Protein AF-A0A812WDU1-F1 (afdb_monomer_lite)

Secondary structure (DSSP, 8-state):
---GGGS-HHHHHHHHHHTT-EEEEEEETTEEEEEEEPTT--SSTT--BTTTBBS-HHHHHHHHHH-SS---------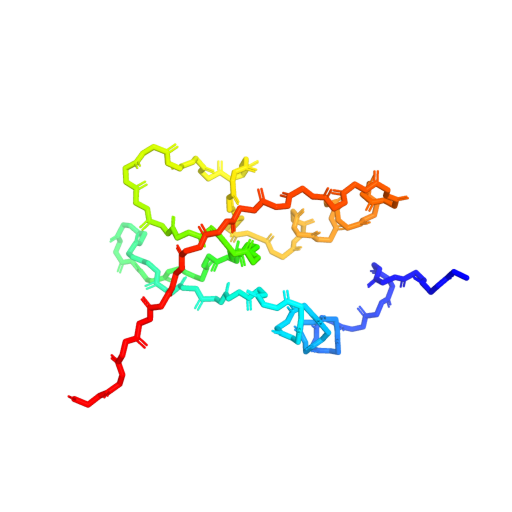----

Radius of gyration: 13.32 Å; chains: 1; bounding box: 28×38×32 Å

pLDDT: mean 76.09, std 15.56, range [39.44, 90.25]

Structure (mmCIF, N/CA/C/O backbone):
data_AF-A0A812WDU1-F1
#
_entry.id   AF-A0A812WDU1-F1
#
loop_
_atom_site.group_PDB
_atom_site.id
_atom_site.type_symbol
_atom_site.label_atom_id
_atom_site.label_alt_id
_atom_site.label_comp_id
_atom_site.label_asym_id
_atom_site.label_entity_id
_atom_site.label_seq_id
_atom_site.pdbx_PDB_ins_code
_atom_site.Cartn_x
_atom_site.Cartn_y
_atom_site.Cartn_z
_atom_site.occupancy
_atom_site.B_iso_or_equiv
_atom_site.auth_seq_id
_atom_site.auth_comp_id
_atom_site.auth_asym_id
_atom_site.auth_atom_id
_atom_site.pdbx_PDB_model_num
ATOM 1 N N . VAL A 1 1 ? -1.951 -14.932 -16.165 1.00 45.81 1 VAL A N 1
ATOM 2 C CA . VAL A 1 1 ? -1.936 -14.392 -14.792 1.00 45.81 1 VAL A CA 1
ATOM 3 C C . VAL A 1 1 ? -0.604 -13.689 -14.617 1.00 45.81 1 VAL A C 1
ATOM 5 O O . VAL A 1 1 ? 0.430 -14.336 -14.701 1.00 45.81 1 VAL A O 1
ATOM 8 N N . GLU A 1 2 ? -0.596 -12.359 -14.607 1.00 54.03 2 GLU A N 1
ATOM 9 C CA . GLU A 1 2 ? 0.645 -11.596 -14.436 1.00 54.03 2 GLU A CA 1
ATOM 10 C C . GLU A 1 2 ? 1.062 -11.672 -12.969 1.00 54.03 2 GLU A C 1
ATOM 12 O O . GLU A 1 2 ? 0.316 -11.250 -12.088 1.00 54.03 2 GLU A O 1
ATOM 17 N N . ASP A 1 3 ? 2.243 -12.231 -12.710 1.00 64.44 3 ASP A N 1
ATOM 18 C CA . ASP A 1 3 ? 2.832 -12.274 -11.376 1.00 64.44 3 ASP A CA 1
ATOM 19 C C . ASP A 1 3 ? 3.271 -10.856 -10.984 1.00 64.44 3 ASP A C 1
ATOM 21 O O . ASP A 1 3 ? 4.368 -10.391 -11.302 1.00 64.44 3 ASP A O 1
ATOM 25 N N . LEU A 1 4 ? 2.364 -10.121 -10.339 1.00 68.75 4 LEU A N 1
ATOM 26 C CA . LEU A 1 4 ? 2.613 -8.753 -9.883 1.00 68.75 4 LEU A CA 1
ATOM 27 C C . LEU A 1 4 ? 3.784 -8.685 -8.887 1.00 68.75 4 LEU A C 1
ATOM 29 O O . LEU A 1 4 ? 4.428 -7.644 -8.768 1.00 68.75 4 LEU A O 1
ATOM 33 N N . ALA A 1 5 ? 4.101 -9.786 -8.202 1.00 68.06 5 ALA A N 1
ATOM 34 C CA . ALA A 1 5 ? 5.193 -9.847 -7.239 1.00 68.06 5 ALA A CA 1
ATOM 35 C C . ALA A 1 5 ? 6.587 -9.888 -7.891 1.00 68.06 5 ALA A C 1
ATOM 37 O O . ALA A 1 5 ? 7.567 -9.544 -7.228 1.00 68.06 5 ALA A O 1
ATOM 38 N N . SER A 1 6 ? 6.682 -10.250 -9.175 1.00 75.12 6 SER A N 1
ATOM 39 C CA . SER A 1 6 ? 7.941 -10.243 -9.929 1.00 75.12 6 SER A CA 1
ATOM 40 C C . SER A 1 6 ? 8.245 -8.910 -10.628 1.00 75.12 6 SER A C 1
ATOM 42 O O . SER A 1 6 ? 9.343 -8.746 -11.167 1.00 75.12 6 SER A O 1
ATOM 44 N N . LEU A 1 7 ? 7.301 -7.963 -10.660 1.00 82.00 7 LEU A N 1
ATOM 45 C CA . LEU A 1 7 ? 7.504 -6.658 -11.291 1.00 82.00 7 LEU A CA 1
ATOM 46 C C . LEU A 1 7 ? 8.411 -5.748 -10.443 1.00 82.00 7 LEU A C 1
ATOM 48 O O . LEU A 1 7 ? 8.396 -5.823 -9.210 1.00 82.00 7 LEU A O 1
ATOM 52 N N . PRO A 1 8 ? 9.172 -4.831 -11.072 1.00 88.25 8 PRO A N 1
ATOM 53 C CA . PRO A 1 8 ? 9.886 -3.799 -10.333 1.00 88.25 8 PRO A CA 1
ATOM 54 C C . PRO A 1 8 ? 8.899 -2.963 -9.512 1.00 88.25 8 PRO A C 1
ATOM 56 O O . PRO A 1 8 ? 7.802 -2.634 -9.972 1.00 88.25 8 PRO A O 1
ATOM 59 N N . TRP A 1 9 ? 9.306 -2.607 -8.289 1.00 85.00 9 TRP A N 1
ATOM 60 C CA . TRP A 1 9 ? 8.448 -1.925 -7.314 1.00 85.00 9 TRP A CA 1
ATOM 61 C C . TRP A 1 9 ? 7.774 -0.675 -7.882 1.00 85.00 9 TRP A C 1
ATOM 63 O O . TRP A 1 9 ? 6.621 -0.427 -7.571 1.00 85.00 9 TRP A O 1
ATOM 73 N N . GLU A 1 10 ? 8.466 0.099 -8.714 1.00 88.00 10 GLU A N 1
ATOM 74 C CA . GLU A 1 10 ? 7.930 1.327 -9.311 1.00 88.00 10 GLU A CA 1
ATOM 75 C C . GLU A 1 10 ? 6.740 1.041 -10.233 1.00 88.00 10 GLU A C 1
ATOM 77 O O . GLU A 1 10 ? 5.687 1.659 -10.100 1.00 88.00 10 GLU A O 1
ATOM 82 N N . THR A 1 11 ? 6.864 0.047 -11.116 1.00 89.12 11 THR A N 1
ATOM 83 C CA . THR A 1 11 ? 5.773 -0.378 -12.004 1.00 89.12 11 THR A CA 1
ATOM 84 C C . THR A 1 11 ? 4.623 -0.993 -11.219 1.00 89.12 11 THR A C 1
ATOM 86 O O . THR A 1 11 ? 3.458 -0.721 -11.507 1.00 89.12 11 THR A O 1
ATOM 89 N N . LEU A 1 12 ? 4.938 -1.811 -10.213 1.00 87.88 12 LEU A N 1
ATOM 90 C CA . LEU A 1 12 ? 3.927 -2.378 -9.331 1.00 87.88 12 LEU A CA 1
ATOM 91 C C . LEU A 1 12 ? 3.174 -1.275 -8.586 1.00 87.88 12 LEU A C 1
ATOM 93 O O . LEU A 1 12 ? 1.949 -1.280 -8.553 1.00 87.88 12 LEU A O 1
ATOM 97 N N . TRP A 1 13 ? 3.904 -0.327 -8.006 1.00 87.62 13 TRP A N 1
ATOM 98 C CA . TRP A 1 13 ? 3.338 0.764 -7.233 1.00 87.62 13 TRP A CA 1
ATOM 99 C C . TRP A 1 13 ? 2.437 1.643 -8.094 1.00 87.62 13 TRP A C 1
ATOM 101 O O . TRP A 1 13 ? 1.328 1.925 -7.674 1.00 87.62 13 TRP A O 1
ATOM 111 N N . GLN A 1 14 ? 2.823 1.951 -9.333 1.00 89.94 14 GLN A N 1
ATOM 112 C CA . GLN A 1 14 ? 1.955 2.658 -10.282 1.00 89.94 14 GLN A CA 1
ATOM 113 C C . GLN A 1 14 ? 0.633 1.918 -10.538 1.00 89.94 14 GLN A C 1
ATOM 115 O O . GLN A 1 14 ? -0.429 2.539 -10.572 1.00 89.94 14 GLN A O 1
ATOM 120 N N . LYS A 1 15 ? 0.667 0.583 -10.665 1.00 88.19 15 LYS A N 1
ATOM 121 C CA . LYS A 1 15 ? -0.558 -0.228 -10.769 1.00 88.19 15 LYS A CA 1
ATOM 122 C C . LYS A 1 15 ? -1.377 -0.172 -9.476 1.00 88.19 15 LYS A C 1
ATOM 124 O O . LYS A 1 15 ? -2.594 -0.062 -9.544 1.00 88.19 15 LYS A O 1
ATOM 129 N N . LEU A 1 16 ? -0.733 -0.229 -8.311 1.00 86.38 16 LEU A N 1
ATOM 130 C CA . LEU A 1 16 ? -1.399 -0.136 -7.009 1.00 86.38 16 LEU A CA 1
ATOM 131 C C . LEU A 1 16 ? -2.031 1.247 -6.791 1.00 86.38 16 LEU A C 1
ATOM 133 O O . LEU A 1 16 ? -3.176 1.325 -6.360 1.00 86.38 16 LEU A O 1
ATOM 137 N N . GLU A 1 17 ? -1.341 2.332 -7.137 1.00 88.38 17 GLU A N 1
ATOM 138 C CA . GLU A 1 17 ? -1.877 3.698 -7.091 1.00 88.38 17 GLU A CA 1
ATOM 139 C C . GLU A 1 17 ? -3.094 3.850 -8.000 1.00 88.38 17 GLU A C 1
ATOM 141 O O . GLU A 1 17 ? -4.098 4.420 -7.584 1.00 88.38 17 GLU A O 1
ATOM 146 N N . ALA A 1 18 ? -3.056 3.265 -9.202 1.00 87.50 18 ALA A N 1
ATOM 147 C CA . ALA A 1 18 ? -4.214 3.229 -10.096 1.00 87.50 18 ALA A CA 1
ATOM 148 C C . ALA A 1 18 ? -5.4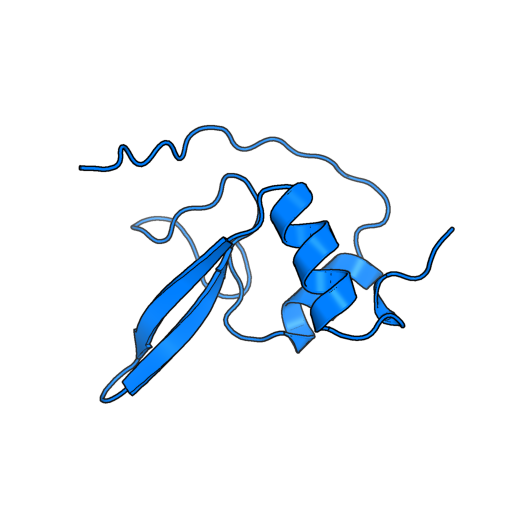01 2.441 -9.508 1.00 87.50 18 ALA A C 1
ATOM 150 O O . ALA A 1 18 ? -6.550 2.730 -9.828 1.00 87.50 18 ALA A O 1
ATOM 151 N N . GLN A 1 19 ? -5.134 1.474 -8.626 1.00 84.94 19 GLN A N 1
ATOM 152 C CA . GLN A 1 19 ? -6.150 0.755 -7.846 1.00 84.94 19 GLN A CA 1
ATOM 153 C C . GLN A 1 19 ? -6.592 1.526 -6.588 1.00 84.94 19 GLN A C 1
ATOM 155 O O . GLN A 1 19 ? -7.441 1.044 -5.846 1.00 84.94 19 GLN A O 1
ATOM 160 N N . GLY A 1 20 ? -6.020 2.705 -6.325 1.00 87.69 20 GLY A N 1
ATOM 161 C CA . GLY A 1 20 ? -6.342 3.560 -5.183 1.00 87.69 20 GLY A CA 1
ATOM 162 C C . GLY A 1 20 ? -5.477 3.334 -3.942 1.00 87.69 20 GLY A C 1
ATOM 163 O O . GLY A 1 20 ? -5.815 3.840 -2.874 1.00 87.69 20 GLY A O 1
ATOM 164 N N . TRP A 1 21 ? -4.371 2.591 -4.043 1.00 90.25 21 TRP A N 1
ATOM 165 C CA . TRP A 1 21 ? -3.385 2.544 -2.962 1.00 90.25 21 TRP A CA 1
ATOM 166 C C . TRP A 1 21 ? -2.727 3.911 -2.766 1.00 90.25 21 TRP A C 1
ATOM 168 O O . TRP A 1 21 ? -2.504 4.657 -3.715 1.00 90.25 21 TRP A O 1
ATOM 178 N N . GLN A 1 22 ? -2.364 4.219 -1.523 1.00 89.69 22 GLN A N 1
ATOM 179 C CA . GLN A 1 22 ? -1.748 5.492 -1.158 1.00 89.69 22 GLN A CA 1
ATOM 180 C C . GLN A 1 22 ? -0.509 5.272 -0.286 1.00 89.69 22 GLN A C 1
ATOM 182 O O . GLN A 1 22 ? -0.441 4.314 0.487 1.00 89.69 22 GLN A O 1
ATOM 187 N N . ILE A 1 23 ? 0.476 6.170 -0.383 1.00 89.31 23 ILE A N 1
ATOM 188 C CA . ILE A 1 23 ? 1.579 6.251 0.584 1.00 89.31 23 ILE A CA 1
ATOM 189 C C . ILE A 1 23 ? 1.356 7.446 1.497 1.00 89.31 23 ILE A C 1
ATOM 191 O O . ILE A 1 23 ? 1.365 8.591 1.053 1.00 89.31 23 ILE A O 1
ATOM 195 N N . GLU A 1 24 ? 1.260 7.186 2.795 1.00 87.69 24 GLU A N 1
ATOM 196 C CA . GLU A 1 24 ? 1.257 8.228 3.813 1.00 87.69 24 GLU A CA 1
ATOM 197 C C . GLU A 1 24 ? 2.578 8.232 4.578 1.00 87.69 24 GLU A C 1
ATOM 199 O O . GLU A 1 24 ? 3.047 7.202 5.062 1.00 87.69 24 GLU A O 1
ATOM 204 N N . HIS A 1 25 ? 3.173 9.410 4.747 1.00 86.38 25 HIS A N 1
ATOM 205 C CA . HIS A 1 25 ? 4.374 9.571 5.557 1.00 86.38 25 HIS A CA 1
ATOM 206 C C . HIS A 1 25 ? 3.997 9.960 6.984 1.00 86.38 25 HIS A C 1
ATOM 208 O O . HIS A 1 25 ? 3.700 11.116 7.276 1.00 86.38 25 HIS A O 1
ATOM 214 N N . GLY A 1 26 ? 4.033 8.988 7.890 1.00 82.06 26 GLY A N 1
ATOM 215 C CA . GLY A 1 26 ? 3.721 9.198 9.298 1.00 82.06 26 GLY A CA 1
ATOM 216 C C . GLY A 1 26 ? 4.965 9.380 10.169 1.00 82.06 26 GLY A C 1
ATOM 217 O O . GLY A 1 26 ? 6.044 8.892 9.818 1.00 82.06 26 GLY A O 1
ATOM 218 N N . PRO A 1 27 ? 4.836 10.011 11.347 1.00 80.00 27 PRO A N 1
ATOM 219 C CA . PRO A 1 27 ? 5.914 10.039 12.326 1.00 80.00 27 PRO A CA 1
ATOM 220 C C . PRO A 1 27 ? 6.182 8.622 12.858 1.00 80.00 27 PRO A C 1
ATOM 222 O O . PRO A 1 27 ? 5.259 7.884 13.212 1.00 80.00 27 PRO A O 1
ATOM 225 N N . ARG A 1 28 ? 7.458 8.234 12.920 1.00 78.25 28 ARG A N 1
ATOM 226 C CA . ARG A 1 28 ? 7.932 7.024 13.601 1.00 78.25 28 ARG A CA 1
ATOM 227 C C . ARG A 1 28 ? 9.110 7.399 14.493 1.00 78.25 28 ARG A C 1
ATOM 229 O O . ARG A 1 28 ? 10.251 7.497 14.042 1.00 78.25 28 ARG A O 1
ATOM 236 N N . GLY A 1 29 ? 8.824 7.622 15.774 1.00 80.12 29 GLY A N 1
ATOM 237 C CA . GLY A 1 29 ? 9.820 8.102 16.732 1.00 80.12 29 GLY A CA 1
ATOM 238 C C . GLY A 1 29 ? 10.379 9.461 16.304 1.00 80.12 29 GLY A C 1
ATOM 239 O O . GLY A 1 29 ? 9.627 10.420 16.181 1.00 80.12 29 GLY A O 1
ATOM 240 N N . LYS A 1 30 ? 11.692 9.530 16.051 1.00 79.50 30 LYS A N 1
ATOM 241 C CA . LYS A 1 30 ? 12.382 10.752 15.595 1.00 79.50 30 LYS A CA 1
ATOM 242 C C . LYS A 1 30 ? 12.372 10.958 14.071 1.00 79.50 30 LYS A C 1
ATOM 244 O O . LYS A 1 30 ? 12.902 11.960 13.604 1.00 79.50 30 LYS A O 1
ATOM 249 N N . GLY A 1 31 ? 11.828 10.017 13.296 1.00 81.75 31 GLY A N 1
ATOM 250 C CA . GLY A 1 31 ? 11.845 10.050 11.831 1.00 81.75 31 GLY A CA 1
ATOM 251 C C . GLY A 1 31 ? 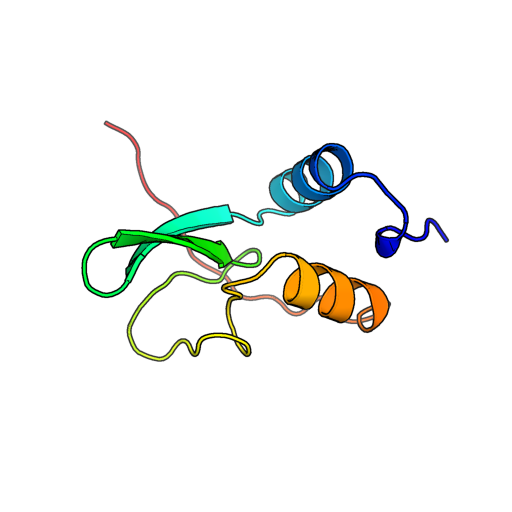10.455 10.072 11.197 1.00 81.75 31 GLY A C 1
ATOM 252 O O . GLY A 1 31 ? 9.433 9.987 11.880 1.00 81.75 31 GLY A O 1
ATOM 253 N N . ARG A 1 32 ? 10.427 10.148 9.864 1.00 84.06 32 ARG A N 1
ATOM 254 C CA . ARG A 1 32 ? 9.232 9.902 9.044 1.00 84.06 32 ARG A CA 1
ATOM 255 C C . ARG A 1 32 ? 9.337 8.522 8.408 1.00 84.06 32 ARG A C 1
ATOM 257 O O . ARG A 1 32 ? 10.416 8.119 7.987 1.00 84.06 32 ARG A O 1
ATOM 264 N N . GLN A 1 33 ? 8.221 7.812 8.336 1.00 86.19 33 GLN A N 1
ATOM 265 C CA . GLN A 1 33 ? 8.128 6.511 7.691 1.00 86.19 33 GLN A CA 1
ATOM 266 C C . GLN A 1 33 ? 6.983 6.503 6.686 1.00 86.19 33 GLN A C 1
ATOM 268 O O . GLN A 1 33 ? 5.893 6.974 6.999 1.00 86.19 33 GLN A O 1
ATOM 273 N N . ALA A 1 34 ? 7.236 5.925 5.513 1.00 87.44 34 ALA A N 1
ATOM 274 C CA . ALA A 1 34 ? 6.210 5.627 4.527 1.00 87.44 34 ALA A CA 1
ATOM 275 C C . ALA A 1 34 ? 5.355 4.437 4.987 1.00 87.44 34 ALA A C 1
ATOM 277 O O . ALA A 1 34 ? 5.876 3.362 5.293 1.00 87.44 34 ALA A O 1
ATOM 278 N N . TYR A 1 35 ? 4.047 4.639 5.018 1.00 89.25 35 TYR A N 1
ATOM 279 C CA . TYR A 1 35 ? 3.036 3.615 5.211 1.00 89.25 35 TYR A CA 1
ATOM 280 C C . TYR A 1 35 ? 2.274 3.454 3.902 1.00 89.25 35 TYR A C 1
ATOM 282 O O . TYR A 1 35 ? 1.860 4.440 3.309 1.00 89.25 35 TYR A O 1
ATOM 290 N N . TYR A 1 36 ? 2.099 2.217 3.467 1.00 90.06 36 TYR A N 1
ATOM 291 C CA . TYR A 1 36 ? 1.371 1.829 2.270 1.00 90.06 36 TYR A CA 1
ATOM 292 C C . TYR A 1 36 ? -0.041 1.439 2.691 1.00 90.06 36 TYR A C 1
ATOM 294 O O . TYR A 1 36 ? -0.238 0.448 3.404 1.00 90.06 36 TYR A O 1
ATOM 302 N N . LEU A 1 37 ? -1.009 2.247 2.292 1.00 88.62 37 LEU A N 1
ATOM 303 C CA . LEU A 1 37 ? -2.410 2.058 2.603 1.00 88.62 37 LEU A CA 1
ATOM 304 C C . LEU A 1 37 ? -3.102 1.482 1.366 1.00 88.62 37 LEU A C 1
ATOM 306 O O . LEU A 1 37 ? -2.962 2.057 0.284 1.00 88.62 37 LEU A O 1
ATOM 310 N N . PRO A 1 38 ? -3.816 0.355 1.493 1.00 86.75 38 PRO A N 1
ATOM 311 C CA . PRO A 1 38 ? -4.677 -0.119 0.422 1.00 86.75 38 PRO A CA 1
ATOM 312 C C . PRO A 1 38 ? -5.820 0.869 0.159 1.00 86.75 38 PRO A C 1
ATOM 314 O O . PRO A 1 38 ? -6.129 1.696 1.026 1.00 86.75 38 PRO A O 1
ATOM 317 N N . PRO A 1 39 ? -6.465 0.780 -1.017 1.00 85.44 39 PRO A N 1
ATOM 318 C CA . PRO A 1 39 ? -7.614 1.608 -1.341 1.00 85.44 39 PRO A CA 1
ATOM 319 C C . PRO A 1 39 ? -8.664 1.503 -0.248 1.00 85.44 39 PRO A C 1
ATOM 321 O O . PRO A 1 39 ? -9.020 0.407 0.189 1.00 85.44 39 PRO A O 1
ATOM 324 N N . GLY A 1 40 ? -9.125 2.658 0.225 1.00 78.69 40 GLY A N 1
ATOM 325 C CA . GLY A 1 40 ? -10.148 2.713 1.264 1.00 78.69 40 GLY A CA 1
ATOM 326 C C . GLY A 1 40 ? -9.646 2.615 2.701 1.00 78.69 40 GLY A C 1
ATOM 327 O O . GLY A 1 40 ? -10.442 2.684 3.637 1.00 78.69 40 GLY A O 1
ATOM 328 N N . VAL A 1 41 ? -8.339 2.477 2.926 1.00 84.19 41 VAL A N 1
ATOM 329 C CA . VAL A 1 41 ? -7.770 2.521 4.274 1.00 84.19 41 VAL A CA 1
ATOM 330 C C . VAL A 1 41 ? -7.123 3.878 4.520 1.00 84.19 41 VAL A C 1
ATOM 332 O O . VAL A 1 41 ? -6.216 4.289 3.811 1.00 84.19 41 VAL A O 1
ATOM 335 N N . LYS A 1 42 ? -7.557 4.553 5.587 1.00 81.56 42 LYS A N 1
ATOM 336 C CA . LYS A 1 42 ? -6.922 5.759 6.137 1.00 81.56 42 LYS A CA 1
ATOM 337 C C . LYS A 1 42 ? -6.214 5.427 7.448 1.00 81.56 42 LYS A C 1
ATOM 339 O O . LYS A 1 42 ? -6.710 4.617 8.234 1.00 81.56 42 LYS A O 1
ATOM 344 N N . ARG A 1 43 ? -5.068 6.058 7.725 1.00 78.50 43 ARG A N 1
ATOM 345 C CA . ARG A 1 43 ? -4.419 5.933 9.039 1.00 78.50 43 ARG A CA 1
ATOM 346 C C . ARG A 1 43 ? -5.229 6.701 10.076 1.00 78.50 43 ARG A C 1
ATOM 348 O O . ARG A 1 43 ? -5.567 7.864 9.893 1.00 78.50 43 ARG A O 1
ATOM 355 N N . GLY A 1 44 ? -5.551 6.029 11.175 1.00 79.44 44 GLY A N 1
ATOM 356 C CA . GLY A 1 44 ? -6.409 6.590 12.207 1.00 79.44 44 GLY A CA 1
ATOM 357 C C . GLY A 1 44 ? -6.775 5.576 13.290 1.00 79.44 44 GLY A C 1
ATOM 358 O O . GLY A 1 44 ? -6.355 4.414 13.229 1.00 79.44 44 GLY A O 1
ATOM 359 N N . PRO A 1 45 ? -7.542 6.011 14.302 1.00 74.25 45 PRO A N 1
ATOM 360 C CA . PRO A 1 45 ? -8.005 5.135 15.368 1.00 74.25 45 PRO A CA 1
ATOM 361 C C . PRO A 1 45 ? -8.817 3.969 14.788 1.00 74.25 45 PRO A C 1
ATOM 363 O O . PRO A 1 45 ? -9.692 4.161 13.950 1.00 74.25 45 PRO A O 1
ATOM 366 N N . GLY A 1 46 ? -8.506 2.748 15.228 1.00 80.50 46 GLY A N 1
ATOM 367 C CA . GLY A 1 46 ? -9.177 1.522 14.779 1.00 80.50 46 GLY A CA 1
ATOM 368 C C . GLY A 1 46 ? -8.476 0.767 13.646 1.00 80.50 46 GLY A C 1
ATOM 369 O O . GLY A 1 46 ? -8.807 -0.393 13.421 1.00 80.50 46 GLY A O 1
ATOM 370 N N . LYS A 1 47 ? -7.472 1.360 12.987 1.00 83.44 47 LYS A N 1
ATOM 371 C CA . LYS A 1 47 ? -6.679 0.690 11.945 1.00 83.44 47 LYS A CA 1
ATOM 372 C C . LYS A 1 47 ? -5.338 0.211 12.489 1.00 83.44 47 LYS A C 1
ATOM 374 O O . LYS A 1 47 ? -4.643 0.946 13.191 1.00 83.44 47 LYS A O 1
ATOM 379 N N . LYS A 1 48 ? -4.969 -1.034 12.179 1.00 82.38 48 LYS A N 1
ATOM 380 C CA . LYS A 1 48 ? -3.765 -1.695 12.701 1.00 82.38 48 LYS A CA 1
ATOM 381 C C . LYS A 1 48 ? -2.688 -1.826 11.628 1.00 82.38 48 LYS A C 1
ATOM 383 O O . LYS A 1 48 ? -2.933 -2.303 10.520 1.00 82.38 48 LYS A O 1
ATOM 388 N N . ASN A 1 49 ? -1.458 -1.467 11.994 1.00 82.75 49 ASN A N 1
ATOM 389 C CA . ASN A 1 49 ? -0.292 -1.690 11.144 1.00 82.75 49 ASN A CA 1
ATOM 390 C C . ASN A 1 49 ? -0.061 -3.196 10.918 1.00 82.75 49 ASN A C 1
ATOM 392 O O . ASN A 1 49 ? -0.169 -3.984 11.857 1.00 82.75 49 ASN A O 1
ATOM 396 N N . ARG A 1 50 ? 0.317 -3.568 9.693 1.00 84.81 50 ARG A N 1
ATOM 397 C CA . ARG A 1 50 ? 0.498 -4.937 9.170 1.00 84.81 50 ARG A CA 1
ATOM 398 C C . ARG A 1 50 ? -0.772 -5.785 9.099 1.00 84.81 50 ARG A C 1
ATOM 400 O O . ARG A 1 50 ? -0.677 -6.991 8.895 1.00 84.81 50 ARG A O 1
ATOM 407 N N . VAL A 1 51 ? -1.932 -5.160 9.274 1.00 82.75 51 VAL A N 1
ATOM 408 C CA . VAL A 1 51 ? -3.245 -5.804 9.158 1.00 82.75 51 VAL A CA 1
ATOM 409 C C . VAL A 1 51 ? -4.095 -5.014 8.172 1.00 82.75 51 VAL A C 1
ATOM 411 O O . VAL A 1 51 ? -4.437 -5.533 7.117 1.00 82.75 51 VAL A O 1
ATOM 414 N N . ASP A 1 52 ? -4.370 -3.745 8.486 1.00 84.38 52 ASP A N 1
ATOM 415 C CA . ASP A 1 52 ? -5.136 -2.844 7.622 1.00 84.38 52 ASP A CA 1
ATOM 416 C C . ASP A 1 52 ? -4.242 -2.053 6.654 1.00 84.38 52 ASP A C 1
ATOM 418 O O . ASP A 1 52 ? -4.629 -1.795 5.522 1.00 84.38 52 ASP A O 1
ATOM 422 N N . TYR A 1 53 ? -3.051 -1.644 7.096 1.00 86.62 53 TYR A N 1
ATOM 423 C CA . TYR A 1 53 ? -2.062 -0.909 6.296 1.00 86.62 53 TYR A CA 1
ATOM 424 C C . TYR A 1 53 ? -0.659 -1.448 6.568 1.00 86.62 53 TYR A C 1
ATOM 426 O O . TYR A 1 53 ? -0.438 -2.102 7.585 1.00 86.62 53 TYR A O 1
ATOM 434 N N . PHE A 1 54 ? 0.314 -1.167 5.701 1.00 89.44 54 PHE A N 1
ATOM 435 C CA . PHE A 1 54 ? 1.636 -1.794 5.758 1.00 89.44 54 PHE A CA 1
ATOM 436 C C . PHE A 1 54 ? 2.757 -0.772 5.912 1.00 89.44 54 PHE A C 1
ATOM 438 O O . PHE A 1 54 ? 2.779 0.248 5.242 1.00 89.44 54 PHE A O 1
ATOM 445 N N . ASP A 1 55 ? 3.745 -1.060 6.757 1.00 88.00 55 ASP A N 1
ATOM 446 C CA . ASP A 1 55 ? 4.947 -0.223 6.897 1.00 88.00 55 ASP A CA 1
ATOM 447 C C . ASP A 1 55 ? 6.094 -0.597 5.945 1.00 88.00 55 ASP A C 1
ATOM 449 O O . ASP A 1 55 ? 7.120 0.076 5.904 1.00 88.00 55 ASP A O 1
ATOM 453 N N . SER A 1 56 ? 5.952 -1.698 5.205 1.00 88.06 56 SER A N 1
ATOM 454 C CA . SER A 1 56 ? 7.051 -2.312 4.463 1.00 88.06 56 SER A CA 1
ATOM 455 C C . SER A 1 56 ? 6.585 -2.839 3.109 1.00 88.06 56 SER A C 1
ATOM 457 O O . SER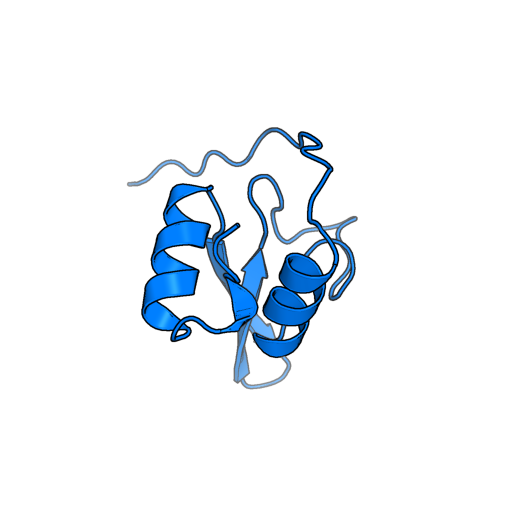 A 1 56 ? 5.626 -3.606 3.042 1.00 88.06 56 SER A O 1
ATOM 459 N N 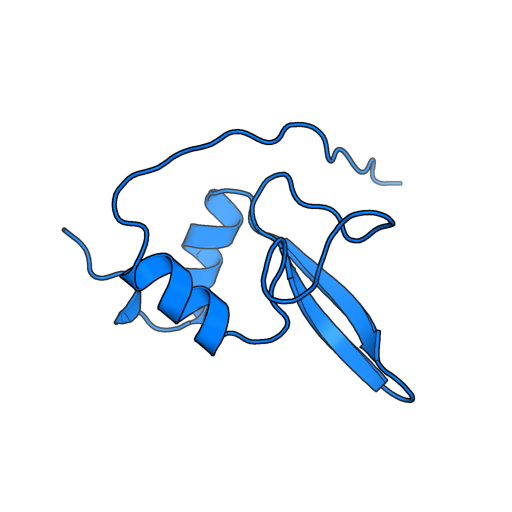. ARG A 1 57 ? 7.339 -2.528 2.044 1.00 88.81 57 ARG A N 1
ATOM 460 C CA . ARG A 1 57 ? 7.088 -3.014 0.669 1.00 88.81 57 ARG A CA 1
ATOM 461 C C . ARG A 1 57 ? 6.988 -4.537 0.595 1.00 88.81 57 ARG A C 1
ATOM 463 O O . ARG A 1 57 ? 6.130 -5.072 -0.091 1.00 88.81 57 ARG A O 1
ATOM 470 N N . LYS A 1 58 ? 7.824 -5.240 1.367 1.00 86.25 58 LYS A N 1
ATOM 471 C CA . LYS A 1 58 ? 7.815 -6.708 1.452 1.00 86.25 58 LYS A CA 1
ATOM 472 C C . LYS A 1 58 ? 6.462 -7.265 1.906 1.00 86.25 58 LYS A C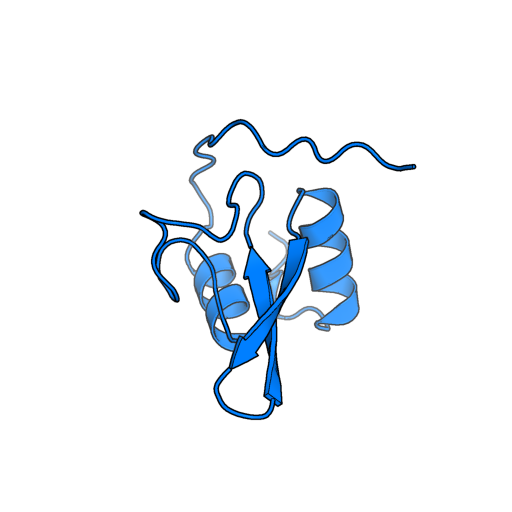 1
ATOM 474 O O . LYS A 1 58 ? 6.037 -8.290 1.393 1.00 86.25 58 LYS A O 1
ATOM 479 N N . LEU A 1 59 ? 5.791 -6.596 2.846 1.00 86.31 59 LEU A N 1
ATOM 480 C CA . LEU A 1 59 ? 4.477 -7.032 3.326 1.00 86.31 59 LEU A CA 1
ATOM 481 C C . LEU A 1 59 ? 3.391 -6.796 2.275 1.00 86.31 59 LEU A C 1
ATOM 483 O O . LEU A 1 59 ? 2.512 -7.635 2.125 1.00 86.31 59 LEU A O 1
ATOM 487 N N . VAL A 1 60 ? 3.491 -5.696 1.523 1.00 86.62 60 VAL A N 1
ATOM 488 C CA . VAL A 1 60 ? 2.607 -5.425 0.381 1.00 86.62 60 VAL A CA 1
ATOM 489 C C . VAL A 1 60 ? 2.770 -6.516 -0.677 1.00 86.62 60 VAL A C 1
ATOM 491 O O . VAL A 1 60 ? 1.787 -7.124 -1.074 1.00 86.62 60 VAL A O 1
ATOM 494 N N . LEU A 1 61 ? 4.008 -6.836 -1.066 1.00 85.44 61 LEU A N 1
ATOM 495 C CA . LEU A 1 61 ? 4.291 -7.913 -2.021 1.00 85.44 61 LEU A CA 1
ATOM 496 C C . LEU A 1 61 ? 3.742 -9.261 -1.540 1.00 85.44 61 LEU A C 1
ATOM 498 O O . LEU A 1 61 ? 3.050 -9.937 -2.287 1.00 85.44 61 LEU A O 1
ATOM 502 N N . GLN A 1 62 ? 3.982 -9.618 -0.276 1.00 85.31 62 GLN A N 1
ATOM 503 C CA . GLN A 1 62 ? 3.478 -10.864 0.303 1.00 85.31 62 GLN A CA 1
ATOM 504 C C . GLN A 1 62 ? 1.943 -10.927 0.324 1.00 85.31 62 GLN A C 1
ATOM 506 O O . GLN A 1 62 ? 1.380 -11.995 0.097 1.00 85.31 62 GLN A O 1
ATOM 511 N N . LEU A 1 63 ? 1.266 -9.803 0.586 1.00 83.38 63 LEU A N 1
ATOM 512 C CA . LEU A 1 63 ? -0.190 -9.723 0.490 1.00 83.38 63 LEU A CA 1
ATOM 513 C C . LEU A 1 63 ? -0.643 -9.992 -0.946 1.00 83.38 63 LEU A C 1
ATOM 515 O O . LEU A 1 63 ? -1.516 -10.824 -1.146 1.00 83.38 63 LEU A O 1
ATOM 519 N N . LEU A 1 64 ? -0.041 -9.321 -1.929 1.00 80.88 64 LEU A N 1
ATOM 520 C CA . LEU A 1 64 ? -0.415 -9.449 -3.339 1.00 80.88 64 LEU A CA 1
ATOM 521 C C . LEU A 1 64 ? -0.174 -10.864 -3.868 1.00 80.88 64 LEU A C 1
ATOM 523 O O . LEU A 1 64 ? -1.034 -11.405 -4.550 1.00 80.88 64 LEU A O 1
ATOM 527 N N . SER A 1 65 ? 0.931 -11.503 -3.476 1.00 79.69 65 SER A N 1
ATOM 528 C CA . SER A 1 65 ? 1.201 -12.910 -3.799 1.00 79.69 65 SER A CA 1
ATOM 529 C C . SER A 1 65 ? 0.203 -13.886 -3.166 1.00 79.69 65 SER A C 1
ATOM 531 O O . SER A 1 65 ? 0.077 -15.012 -3.628 1.00 79.69 65 SER A O 1
ATOM 533 N N . CYS A 1 66 ? -0.475 -13.489 -2.087 1.00 69.25 66 CYS A N 1
ATOM 534 C CA . CYS A 1 66 ? -1.438 -14.326 -1.370 1.00 69.25 66 CYS A CA 1
ATOM 535 C C . CYS A 1 66 ? -2.895 -14.056 -1.798 1.00 69.25 66 CYS A C 1
ATOM 537 O O . CYS A 1 66 ? -3.773 -14.883 -1.570 1.00 69.25 66 CYS A O 1
ATOM 539 N N . LYS A 1 67 ? -3.176 -12.894 -2.399 1.00 60.25 67 LYS A N 1
ATOM 540 C CA . LYS A 1 67 ? -4.525 -12.326 -2.547 1.00 60.25 67 LYS A CA 1
ATOM 541 C C . LYS A 1 67 ? -5.035 -12.367 -3.994 1.00 60.25 67 LYS A C 1
ATOM 543 O O . LYS A 1 67 ? -5.564 -11.377 -4.484 1.00 60.25 67 LYS A O 1
ATOM 548 N N . ASP A 1 68 ? -4.929 -13.517 -4.655 1.00 53.06 68 ASP A N 1
ATOM 549 C CA . ASP A 1 68 ? -5.527 -13.788 -5.981 1.00 53.06 68 ASP A CA 1
ATOM 550 C C . ASP A 1 68 ? -7.054 -14.055 -5.913 1.00 53.06 68 ASP A C 1
ATOM 552 O O . ASP A 1 68 ? -7.578 -14.920 -6.602 1.00 53.06 68 ASP A O 1
ATOM 556 N N . GLY A 1 69 ? -7.819 -13.358 -5.060 1.00 51.75 69 GLY A N 1
ATOM 557 C CA . GLY A 1 69 ? -9.276 -13.569 -5.062 1.00 51.75 69 GLY A CA 1
ATOM 558 C C . GLY A 1 69 ? -10.067 -12.984 -3.903 1.00 51.75 69 GLY A C 1
ATOM 559 O O . GLY A 1 69 ? -10.629 -13.729 -3.105 1.00 51.75 69 GLY A O 1
ATOM 560 N N . GLY A 1 70 ? -10.168 -11.660 -3.800 1.00 47.28 70 GLY A N 1
ATOM 561 C CA . GLY A 1 70 ? -11.097 -11.086 -2.829 1.00 47.28 70 GLY A CA 1
ATOM 562 C C . GLY A 1 70 ? -11.048 -9.576 -2.745 1.00 47.28 70 GLY A C 1
ATOM 563 O O . GLY A 1 70 ? -10.496 -9.028 -1.786 1.00 47.28 70 GLY A O 1
ATOM 564 N N . ASP A 1 71 ? -11.654 -8.932 -3.738 1.00 44.38 71 ASP A N 1
ATOM 565 C CA . ASP A 1 71 ? -12.225 -7.597 -3.636 1.00 44.38 71 ASP A CA 1
ATOM 566 C C . ASP A 1 71 ? -13.141 -7.542 -2.408 1.00 44.38 71 ASP A C 1
ATOM 568 O O . ASP A 1 71 ? -14.144 -8.247 -2.301 1.00 44.38 71 ASP A O 1
ATOM 572 N N . THR A 1 72 ? -12.776 -6.734 -1.423 1.00 41.94 72 THR A N 1
ATOM 573 C CA . THR A 1 72 ? -13.691 -6.341 -0.350 1.00 41.94 72 THR A CA 1
ATOM 574 C C . THR A 1 72 ? -13.367 -4.906 0.014 1.00 41.94 72 THR A C 1
ATOM 576 O O . THR A 1 72 ? -12.550 -4.621 0.886 1.00 41.94 72 THR A O 1
ATOM 579 N N . GLU A 1 73 ? -13.936 -4.022 -0.802 1.00 53.66 73 GLU A N 1
ATOM 580 C CA . GLU A 1 73 ? -14.822 -2.942 -0.371 1.00 53.66 73 GLU A CA 1
ATOM 581 C C . GLU A 1 73 ? -14.548 -2.374 1.031 1.00 53.66 73 GLU A C 1
ATOM 583 O O . GLU A 1 73 ? -14.993 -2.900 2.051 1.00 53.66 73 GLU A O 1
ATOM 588 N N . ALA A 1 74 ? -13.867 -1.229 1.069 1.00 45.59 74 ALA A N 1
ATOM 589 C CA . ALA A 1 74 ? -13.990 -0.278 2.162 1.00 45.59 74 ALA A CA 1
ATOM 590 C C . ALA A 1 74 ? -13.989 1.134 1.576 1.00 45.59 74 ALA A C 1
ATOM 592 O O . ALA A 1 74 ? -13.009 1.628 1.037 1.00 45.59 74 ALA A O 1
ATOM 593 N N . SER A 1 75 ? -15.161 1.740 1.640 1.00 47.78 75 SER A N 1
ATOM 594 C CA . SER A 1 75 ? -15.469 3.096 1.229 1.00 47.78 75 SER A CA 1
ATOM 595 C C . SER A 1 75 ? -14.760 4.152 2.092 1.00 47.78 75 SER A C 1
ATOM 597 O O . SER A 1 75 ? -14.424 3.911 3.251 1.00 47.78 75 SER A O 1
ATOM 599 N N . ALA A 1 76 ? -14.683 5.354 1.516 1.00 56.91 76 ALA A N 1
ATOM 600 C CA . ALA A 1 76 ? -14.548 6.656 2.167 1.00 56.91 76 ALA A CA 1
ATOM 601 C C . ALA A 1 76 ? -13.138 7.110 2.545 1.00 56.91 76 ALA A C 1
ATOM 603 O O . ALA A 1 76 ? -12.629 6.866 3.642 1.00 56.91 76 ALA A O 1
ATOM 604 N N . ALA A 1 77 ? -12.556 7.918 1.652 1.00 45.50 77 ALA A N 1
ATOM 605 C CA . ALA A 1 77 ? -11.335 8.624 1.968 1.00 45.50 77 ALA A CA 1
ATOM 606 C C . ALA A 1 77 ? -11.017 9.888 1.149 1.00 45.50 77 ALA A C 1
ATOM 608 O O . ALA A 1 77 ? -9.853 10.255 1.056 1.00 45.50 77 ALA A O 1
ATOM 609 N N . GLU A 1 78 ? -12.037 10.589 0.658 1.00 46.53 78 GLU A N 1
ATOM 610 C CA . GLU A 1 78 ? -11.959 11.966 0.154 1.00 46.53 78 GLU A CA 1
ATOM 611 C C . GLU A 1 78 ? -11.029 12.838 1.030 1.00 46.53 78 GLU A C 1
ATOM 613 O O . GLU A 1 78 ? -11.099 12.800 2.269 1.00 46.53 78 GLU A O 1
ATOM 618 N N . ALA A 1 79 ? -10.110 13.554 0.387 1.00 39.69 79 ALA A N 1
ATOM 619 C CA . ALA A 1 79 ? -9.331 14.641 0.963 1.00 39.69 79 ALA A CA 1
ATOM 620 C C . ALA A 1 79 ? -9.380 15.786 -0.061 1.00 39.69 79 ALA A C 1
ATOM 622 O O . ALA A 1 79 ? -8.816 15.628 -1.146 1.00 39.69 79 ALA A O 1
ATOM 623 N N . PRO A 1 80 ? -10.111 16.878 0.221 1.00 52.69 80 PRO A N 1
ATOM 624 C CA . PRO A 1 80 ? -10.171 18.021 -0.669 1.00 52.69 80 PRO A CA 1
ATOM 625 C C . PRO A 1 80 ? -8.854 18.796 -0.602 1.00 52.69 80 PRO A C 1
ATOM 627 O O . PRO A 1 80 ? -8.226 18.927 0.451 1.00 52.69 80 PRO A O 1
ATOM 630 N N . GLU A 1 81 ? -8.447 19.263 -1.769 1.00 50.94 81 GLU A N 1
ATOM 631 C CA . GLU A 1 81 ? -7.280 20.087 -2.024 1.00 50.94 81 GLU A CA 1
ATOM 632 C C . GLU A 1 81 ? -7.689 21.577 -2.000 1.00 50.94 81 GLU A C 1
ATOM 634 O O . GLU A 1 81 ? -8.770 21.916 -2.483 1.00 50.94 81 GLU A O 1
ATOM 639 N N . GLN A 1 82 ? -6.768 22.414 -1.493 1.00 39.44 82 GLN A N 1
ATOM 640 C CA . GLN A 1 82 ? -6.724 23.894 -1.419 1.00 39.44 82 GLN A CA 1
ATOM 641 C C . GLN A 1 82 ? -7.339 24.576 -0.186 1.00 39.44 82 GLN A C 1
ATOM 643 O O . GLN A 1 82 ? -8.578 24.707 -0.088 1.00 39.44 82 GLN A O 1
#

Sequence (82 aa):
VEDLASLPWETLWQKLEAQGWQIEHGPRGKGRQAYYLPPGVKRGPGKKNRVDYFDSRKLVLQLLSCKDGGDTEASAAEAPEQ

Foldseek 3Di:
DDLLLPDDPVVSVVVQVVQVWDWDFDDDPPDTFTKIAHHQDDDDPPDDELPRIHRDPVSVSVCSNVPPDDDDDHDDDDDDDD